Protein AF-A0A497BW33-F1 (afdb_monomer_lite)

Radius of gyration: 23.65 Å; chains: 1; bounding box: 45×34×58 Å

Foldseek 3Di:
DPDQLPQQQAPQDVDDDPPRDSSPQLVLLVVLLCCCPPVVDDNVVSCRNSVHDSVRNVQQVVLCVVPNSVSRDDDPPDDPDPDLCDPVLLVQLVCCCVPPVDQLVRSQVVCCVPVVRHDDSVVSVVSCVVVPNDDD

Structure (mmCIF, N/CA/C/O backbone):
data_AF-A0A497BW33-F1
#
_entry.id   AF-A0A497BW33-F1
#
loop_
_atom_site.group_PDB
_atom_site.id
_atom_site.type_symbol
_atom_site.label_atom_id
_atom_site.label_alt_id
_atom_site.label_comp_id
_atom_site.label_asym_id
_atom_site.label_entity_id
_atom_site.label_seq_id
_atom_site.pdbx_PDB_ins_code
_atom_site.Cartn_x
_atom_site.Cartn_y
_atom_site.Cartn_z
_atom_site.occupancy
_atom_site.B_iso_or_equiv
_atom_site.auth_seq_id
_atom_site.auth_comp_id
_atom_site.auth_asym_id
_atom_site.auth_atom_id
_atom_site.pdbx_PDB_model_num
ATOM 1 N N . MET A 1 1 ? 8.837 -8.262 0.319 1.00 30.09 1 MET A N 1
ATOM 2 C CA . MET A 1 1 ? 8.454 -8.369 1.743 1.00 30.09 1 MET A CA 1
ATOM 3 C C . MET A 1 1 ? 7.592 -7.172 2.108 1.00 30.09 1 MET A C 1
ATOM 5 O O . MET A 1 1 ? 8.077 -6.048 2.036 1.00 30.09 1 MET A O 1
ATOM 9 N N . LYS A 1 2 ? 6.298 -7.376 2.388 1.00 34.53 2 LYS A N 1
ATOM 10 C CA . LYS A 1 2 ? 5.437 -6.316 2.937 1.00 34.53 2 LYS A CA 1
ATOM 11 C C . LYS A 1 2 ? 5.829 -6.141 4.408 1.00 34.53 2 LYS A C 1
ATOM 13 O O . LYS A 1 2 ? 5.827 -7.113 5.150 1.00 34.53 2 LYS A O 1
ATOM 18 N N . LYS A 1 3 ? 6.252 -4.931 4.777 1.00 37.25 3 LYS A N 1
ATOM 19 C CA . LYS A 1 3 ? 6.716 -4.575 6.124 1.00 37.25 3 LYS A CA 1
ATOM 20 C C . LYS A 1 3 ? 5.559 -4.735 7.123 1.00 37.25 3 LYS A C 1
ATOM 22 O O . LYS A 1 3 ? 4.453 -4.269 6.821 1.00 37.25 3 LYS A O 1
ATOM 27 N N . VAL A 1 4 ? 5.831 -5.365 8.272 1.00 45.25 4 VAL A N 1
ATOM 28 C CA . VAL A 1 4 ? 4.994 -5.294 9.484 1.00 45.25 4 VAL A CA 1
ATOM 29 C C . VAL A 1 4 ? 4.631 -3.826 9.705 1.00 45.25 4 VAL A C 1
ATOM 31 O O . VAL A 1 4 ? 5.472 -2.942 9.513 1.00 45.25 4 VAL A O 1
ATOM 34 N N . SER A 1 5 ? 3.377 -3.546 10.045 1.00 53.09 5 SER A N 1
ATOM 35 C CA . SER A 1 5 ? 3.016 -2.218 10.533 1.00 53.09 5 SER A CA 1
ATOM 36 C C . SER A 1 5 ? 3.734 -2.017 11.870 1.00 53.09 5 SER A C 1
ATOM 38 O O . SER A 1 5 ? 3.257 -2.495 12.892 1.00 53.09 5 SER A O 1
ATOM 40 N N . GLU A 1 6 ? 4.885 -1.333 11.868 1.00 57.97 6 GLU A N 1
ATOM 41 C CA . GLU A 1 6 ? 5.712 -1.011 13.055 1.00 57.97 6 GLU A CA 1
ATOM 42 C C . GLU A 1 6 ? 4.935 -0.257 14.166 1.00 57.97 6 GLU A C 1
ATOM 44 O O . GLU A 1 6 ? 5.493 0.052 15.213 1.00 57.97 6 GLU A O 1
ATOM 49 N N . ASN A 1 7 ? 3.646 0.037 13.959 1.00 76.44 7 ASN A N 1
ATOM 50 C CA . ASN A 1 7 ? 2.808 0.852 14.832 1.00 76.44 7 ASN A CA 1
ATOM 51 C C . ASN A 1 7 ? 1.612 0.114 15.462 1.00 76.44 7 ASN A C 1
ATOM 53 O O . ASN A 1 7 ? 0.869 0.756 16.201 1.00 76.44 7 ASN A O 1
ATOM 57 N N . VAL A 1 8 ? 1.392 -1.182 15.197 1.00 86.50 8 VAL A N 1
ATOM 58 C CA . VAL A 1 8 ? 0.337 -1.946 15.899 1.00 86.50 8 VAL A CA 1
ATOM 59 C C . VAL A 1 8 ? 0.852 -2.299 17.291 1.00 86.50 8 VAL A C 1
ATOM 61 O O . VAL A 1 8 ? 1.862 -2.984 17.411 1.00 86.50 8 VAL A O 1
ATOM 64 N N . ARG A 1 9 ? 0.181 -1.804 18.333 1.00 88.62 9 ARG A N 1
ATOM 65 C CA . ARG A 1 9 ? 0.568 -1.941 19.750 1.00 88.62 9 ARG A CA 1
ATOM 66 C C . ARG A 1 9 ? -0.457 -2.694 20.593 1.00 88.62 9 ARG A C 1
ATOM 68 O O . ARG A 1 9 ? -0.220 -2.886 21.776 1.00 88.62 9 ARG A O 1
ATOM 75 N N . ILE A 1 10 ? -1.596 -3.068 20.016 1.00 91.88 10 ILE A N 1
ATOM 76 C CA . ILE A 1 10 ? -2.616 -3.849 20.715 1.00 91.88 10 ILE A CA 1
ATOM 77 C C . ILE A 1 10 ? -2.109 -5.277 20.954 1.00 91.88 10 ILE A C 1
ATOM 79 O O . ILE A 1 10 ? -1.597 -5.914 20.028 1.00 91.88 10 ILE A O 1
ATOM 83 N N . ASP A 1 11 ? -2.275 -5.773 22.183 1.00 90.62 11 ASP A N 1
ATOM 84 C CA . ASP A 1 11 ? -1.744 -7.068 22.640 1.00 90.62 11 ASP A CA 1
ATOM 85 C C . ASP A 1 11 ? -2.190 -8.243 21.760 1.00 90.62 11 ASP A C 1
ATOM 87 O O . ASP A 1 11 ? -1.425 -9.181 21.541 1.00 90.62 11 ASP A O 1
ATOM 91 N N . LEU A 1 12 ? -3.391 -8.136 21.180 1.00 91.00 12 LEU A N 1
ATOM 92 C CA . LEU A 1 12 ? -3.998 -9.113 20.275 1.00 91.00 12 LEU A CA 1
ATOM 93 C C . LEU A 1 12 ? -3.080 -9.541 19.119 1.00 91.00 12 LEU A C 1
ATOM 95 O O . LEU A 1 12 ? -3.134 -10.685 18.687 1.00 91.00 12 LEU A O 1
ATOM 99 N N . PHE A 1 13 ? -2.238 -8.625 18.629 1.00 91.50 13 PHE A N 1
ATOM 100 C CA . PHE A 1 13 ? -1.305 -8.862 17.521 1.00 91.50 13 PHE A CA 1
ATOM 101 C C . PHE A 1 13 ? 0.168 -8.926 17.966 1.00 91.50 13 PHE A C 1
ATOM 103 O O . PHE A 1 13 ? 1.047 -8.992 17.109 1.00 91.50 13 PHE A O 1
ATOM 110 N N . GLN A 1 14 ? 0.456 -8.864 19.273 1.00 86.81 14 GLN A N 1
ATOM 111 C CA . GLN A 1 14 ? 1.826 -8.991 19.803 1.00 86.81 14 GLN A CA 1
ATOM 112 C C . GLN A 1 14 ? 2.203 -10.437 20.137 1.00 86.81 14 GLN A C 1
ATOM 114 O O . GLN A 1 14 ? 3.385 -10.762 20.201 1.00 86.81 14 GLN A O 1
ATOM 119 N N . GLN A 1 15 ? 1.213 -11.290 20.390 1.00 82.88 15 GLN A N 1
ATOM 120 C CA . GLN A 1 15 ? 1.426 -12.683 20.771 1.00 82.88 15 GLN A CA 1
ATOM 121 C C . GLN A 1 15 ? 1.471 -13.576 19.528 1.00 82.88 15 GLN A C 1
ATOM 123 O O . GLN A 1 15 ? 0.755 -13.327 18.557 1.00 82.88 15 GLN A O 1
ATOM 128 N N . GLU A 1 16 ? 2.285 -14.634 19.562 1.00 79.38 16 GLU A N 1
ATOM 129 C CA . GLU A 1 16 ? 2.186 -15.695 18.557 1.00 79.38 16 GLU A CA 1
ATOM 130 C C . GLU A 1 16 ? 0.826 -16.386 18.696 1.00 79.38 16 GLU A C 1
ATOM 132 O O . GLU A 1 16 ? 0.466 -16.901 19.755 1.00 79.38 16 GLU A O 1
ATOM 137 N N . SER A 1 17 ? 0.045 -16.342 17.621 1.00 86.62 17 SER A N 1
ATOM 138 C CA . SER A 1 17 ? -1.303 -16.886 17.548 1.00 86.62 17 SER A CA 1
ATOM 139 C C . SER A 1 17 ? -1.513 -17.495 16.169 1.00 86.62 17 SER A C 1
ATOM 141 O O . SER A 1 17 ? -1.184 -16.872 15.161 1.00 86.62 17 SER A O 1
ATOM 143 N N . ASP A 1 18 ? -2.138 -18.671 16.114 1.00 89.06 18 ASP A N 1
ATOM 144 C CA . ASP A 1 18 ? -2.577 -19.278 14.848 1.00 89.06 18 ASP A CA 1
ATOM 145 C C . ASP A 1 18 ? -3.754 -18.519 14.213 1.00 89.06 18 ASP A C 1
ATOM 147 O O . ASP A 1 18 ? -4.120 -18.763 13.063 1.00 89.06 18 ASP A O 1
ATOM 151 N N . PHE A 1 19 ? -4.363 -17.597 14.966 1.00 92.62 19 PHE A N 1
ATOM 152 C CA . PHE A 1 19 ? -5.516 -16.821 14.536 1.00 92.62 19 PHE A CA 1
ATOM 153 C C . PHE A 1 19 ? -5.147 -15.375 14.192 1.00 92.62 19 PHE A C 1
ATOM 155 O O . PHE A 1 19 ? -5.474 -14.916 13.098 1.00 92.62 19 PHE A O 1
ATOM 162 N N . PHE A 1 20 ? -4.482 -14.643 15.094 1.00 93.31 20 PHE A N 1
ATOM 163 C CA . PHE A 1 20 ? -4.140 -13.232 14.879 1.00 93.31 20 PHE A CA 1
ATOM 164 C C . PHE A 1 20 ? -2.803 -13.073 14.160 1.00 93.31 20 PHE A C 1
ATOM 166 O O . PHE A 1 20 ? -1.745 -13.390 14.694 1.00 93.31 20 PHE A O 1
ATOM 173 N N . ASN A 1 21 ? -2.848 -12.517 12.951 1.00 90.00 21 ASN A N 1
ATOM 174 C CA . ASN A 1 21 ? -1.683 -12.319 12.106 1.00 90.00 21 ASN A CA 1
ATOM 175 C C . ASN A 1 21 ? -1.329 -10.822 11.984 1.00 90.00 21 ASN A C 1
ATOM 177 O O . ASN A 1 21 ? -2.032 -10.079 11.293 1.00 90.00 21 ASN A O 1
ATOM 181 N N . PRO A 1 22 ? -0.200 -10.355 12.554 1.00 88.56 22 PRO A N 1
ATOM 182 C CA . PRO A 1 22 ? 0.222 -8.951 12.463 1.00 88.56 22 PRO A CA 1
ATOM 183 C C . PRO A 1 22 ? 0.589 -8.498 11.036 1.00 88.56 22 PRO A C 1
ATOM 185 O O . PRO A 1 22 ? 0.769 -7.303 10.777 1.00 88.56 22 PRO A O 1
ATOM 188 N N . LEU A 1 23 ? 0.716 -9.429 10.085 1.00 86.31 23 LEU A N 1
ATOM 189 C CA . LEU A 1 23 ? 0.918 -9.139 8.664 1.00 86.31 23 LEU A CA 1
ATOM 190 C C . LEU A 1 23 ? -0.400 -9.027 7.886 1.00 86.31 23 LEU A C 1
ATOM 192 O O . LEU A 1 23 ? -0.398 -8.491 6.769 1.00 86.31 23 LEU A O 1
ATOM 196 N N . ASP A 1 24 ? -1.516 -9.488 8.455 1.00 90.62 24 ASP A N 1
ATOM 197 C CA . ASP A 1 24 ? -2.835 -9.382 7.843 1.00 90.62 24 ASP A CA 1
ATOM 198 C C . ASP A 1 24 ? -3.481 -8.032 8.174 1.00 90.62 24 ASP A C 1
ATOM 200 O O . ASP A 1 24 ? -4.166 -7.823 9.176 1.00 90.62 24 ASP A O 1
ATOM 204 N N . ARG A 1 25 ? -3.289 -7.076 7.266 1.00 89.94 25 ARG A N 1
ATOM 205 C CA . ARG A 1 25 ? -3.884 -5.741 7.391 1.00 89.94 25 ARG A CA 1
ATOM 206 C C . ARG A 1 25 ? -5.408 -5.748 7.343 1.00 89.94 25 ARG A C 1
ATOM 208 O O . ARG A 1 25 ? -6.008 -4.825 7.891 1.00 89.94 25 ARG A O 1
ATOM 215 N N . GLY A 1 26 ? -6.021 -6.720 6.669 1.00 93.81 26 GLY A N 1
ATOM 216 C CA . GLY A 1 26 ? -7.474 -6.858 6.634 1.00 93.81 26 GLY A CA 1
ATOM 217 C C . GLY A 1 26 ? -7.998 -7.214 8.020 1.00 93.81 26 GLY A C 1
ATOM 218 O O . GLY A 1 26 ? -8.879 -6.522 8.531 1.00 93.81 26 GLY A O 1
ATOM 219 N N . GLN A 1 27 ? -7.374 -8.205 8.659 1.00 95.06 27 GLN A N 1
ATOM 220 C CA . GLN A 1 27 ? -7.697 -8.613 10.026 1.00 95.06 27 GLN A CA 1
ATOM 221 C C . GLN A 1 27 ? -7.472 -7.482 11.035 1.00 95.06 27 GLN A C 1
ATOM 223 O O . GLN A 1 27 ? -8.357 -7.198 11.838 1.00 95.06 27 GLN A O 1
ATOM 228 N N . ILE A 1 28 ? -6.345 -6.765 10.953 1.00 95.38 28 ILE A N 1
ATOM 229 C CA . ILE A 1 28 ? -6.071 -5.624 11.845 1.00 95.38 28 ILE A CA 1
ATOM 230 C C . ILE A 1 28 ? -7.158 -4.548 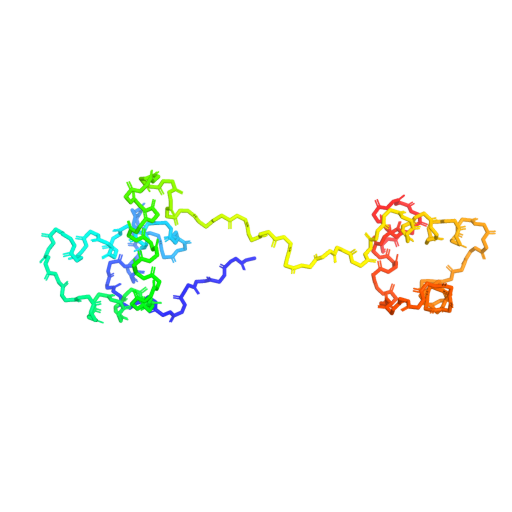11.715 1.00 95.38 28 ILE A C 1
ATOM 232 O O . ILE A 1 28 ? -7.655 -4.049 12.724 1.00 95.38 28 ILE A O 1
ATOM 236 N N . LYS A 1 29 ? -7.552 -4.180 10.487 1.00 96.00 29 LYS A N 1
ATOM 237 C CA . LYS A 1 29 ? -8.626 -3.193 10.277 1.00 96.00 29 LYS A CA 1
ATOM 238 C C . LYS A 1 29 ? -9.966 -3.709 10.799 1.00 96.00 29 LYS A C 1
ATOM 240 O O . LYS A 1 29 ? -10.721 -2.924 11.361 1.00 96.00 29 LYS A O 1
ATOM 245 N N . TYR A 1 30 ? -10.260 -4.996 10.619 1.00 97.19 30 TYR A N 1
ATOM 246 C CA . TYR A 1 30 ? -11.496 -5.592 11.116 1.00 97.19 30 TYR A CA 1
ATOM 247 C C . TYR A 1 30 ? -11.567 -5.512 12.643 1.00 97.19 30 TYR A C 1
ATOM 249 O O . TYR A 1 30 ? -12.531 -4.963 13.170 1.00 97.19 30 TYR A O 1
ATOM 257 N N . GLU A 1 31 ? -10.524 -5.957 13.345 1.00 97.00 31 GLU A N 1
ATOM 258 C CA . GLU A 1 31 ? -10.472 -5.914 14.810 1.00 97.00 31 GLU A CA 1
ATOM 259 C C . GLU A 1 31 ? -10.496 -4.478 15.349 1.00 97.00 31 GLU A C 1
ATOM 261 O O . GLU A 1 31 ? -11.173 -4.200 16.337 1.00 97.00 31 GLU A O 1
ATOM 266 N N . MET A 1 32 ? -9.868 -3.529 14.649 1.00 96.81 32 MET A N 1
ATOM 267 C CA . MET A 1 32 ? -9.961 -2.104 14.973 1.00 96.81 32 MET A CA 1
ATOM 268 C C . MET A 1 32 ? -11.415 -1.601 14.912 1.00 96.81 32 MET A C 1
ATOM 270 O O . MET A 1 32 ? -11.897 -0.943 15.836 1.00 96.81 32 MET A O 1
ATOM 274 N N . LEU A 1 33 ? -12.134 -1.902 13.824 1.00 97.81 33 LEU A N 1
ATOM 275 C CA . LEU A 1 33 ? -13.534 -1.500 13.667 1.00 97.81 33 LEU A CA 1
ATOM 276 C C . LEU A 1 33 ? -14.439 -2.209 14.679 1.00 97.81 33 LEU A C 1
ATOM 278 O O . LEU A 1 33 ? -15.321 -1.564 15.250 1.00 97.81 33 LEU A O 1
ATOM 282 N N . ARG A 1 34 ? -14.215 -3.507 14.917 1.00 97.56 34 ARG A N 1
ATOM 283 C CA . ARG A 1 34 ? -14.969 -4.328 15.871 1.00 97.56 34 ARG A CA 1
ATOM 284 C C . ARG A 1 34 ? -14.814 -3.796 17.295 1.00 97.56 34 ARG A C 1
ATOM 286 O O . ARG A 1 34 ? -15.820 -3.616 17.974 1.00 97.56 34 ARG A O 1
ATOM 293 N N . SER A 1 35 ? -13.592 -3.460 17.703 1.00 97.06 35 SER A N 1
ATOM 294 C CA . SER A 1 35 ? -13.290 -2.934 19.038 1.00 97.06 35 SER A CA 1
ATOM 295 C C . SER A 1 35 ? -13.986 -1.594 19.315 1.00 97.06 35 SER A C 1
ATOM 297 O O . SER A 1 35 ? -14.550 -1.376 20.385 1.00 97.06 35 SER A O 1
ATOM 299 N N . HIS A 1 36 ? -14.073 -0.699 18.327 1.00 96.75 36 HIS A N 1
ATOM 300 C CA . HIS A 1 36 ? -14.902 0.499 18.488 1.00 96.75 36 HIS A CA 1
ATOM 301 C C . HIS A 1 36 ? -16.408 0.182 18.463 1.00 96.75 36 HIS A C 1
ATOM 303 O O . HIS A 1 36 ? -17.157 0.658 19.312 1.00 96.75 36 HIS A O 1
ATOM 309 N N . SER A 1 37 ? -16.858 -0.594 17.474 1.00 94.75 37 SER A N 1
ATOM 310 C CA . SER A 1 37 ? -18.285 -0.706 17.135 1.00 94.75 37 SER A CA 1
ATOM 311 C C . SER A 1 37 ? -19.068 -1.654 18.044 1.00 94.75 37 SER A C 1
ATOM 313 O O . SER A 1 37 ? -20.258 -1.436 18.244 1.00 94.75 37 SER A O 1
ATOM 315 N N . LEU A 1 38 ? -18.428 -2.705 18.566 1.00 95.50 38 LEU A N 1
ATOM 316 C CA . LEU A 1 38 ? -19.052 -3.670 19.478 1.00 95.50 38 LEU A CA 1
ATOM 317 C C . LEU A 1 38 ? -18.653 -3.445 20.935 1.00 95.50 38 LEU A C 1
ATOM 319 O O . LEU A 1 38 ? -19.503 -3.557 21.810 1.00 95.50 38 LEU A O 1
ATOM 323 N N . GLU A 1 39 ? -17.387 -3.124 21.208 1.00 94.81 39 GLU A N 1
ATOM 324 C CA . GLU A 1 39 ? -16.892 -2.972 22.588 1.00 94.81 39 GLU A CA 1
ATOM 325 C C . GLU A 1 39 ? -16.983 -1.513 23.080 1.00 94.81 39 GLU A C 1
ATOM 327 O O . GLU A 1 39 ? -16.777 -1.233 24.258 1.00 94.81 39 GLU A O 1
ATOM 332 N N . GLY A 1 40 ? -17.321 -0.564 22.197 1.00 93.69 40 GLY A N 1
ATOM 333 C CA . GLY A 1 40 ? -17.538 0.840 22.555 1.00 93.69 40 GLY A CA 1
ATOM 334 C C . GLY A 1 40 ? -16.257 1.611 22.883 1.00 93.69 40 GLY A C 1
ATOM 335 O O . GLY A 1 40 ? -16.324 2.713 23.433 1.00 93.69 40 GLY A O 1
ATOM 336 N N . HIS A 1 41 ? -15.078 1.071 22.560 1.00 95.69 41 HIS A N 1
ATOM 337 C CA . HIS A 1 41 ? -13.817 1.748 22.845 1.00 95.69 41 HIS A CA 1
ATOM 338 C C . HIS A 1 41 ? -13.697 3.075 22.086 1.00 95.69 41 HIS A C 1
ATOM 340 O O . HIS A 1 41 ? -14.072 3.196 20.919 1.00 95.69 41 HIS A O 1
ATOM 346 N N . PHE A 1 42 ? -13.134 4.095 22.739 1.00 96.56 42 PHE A N 1
ATOM 347 C CA . PHE A 1 42 ? -12.973 5.415 22.133 1.00 96.56 42 PHE A CA 1
ATOM 348 C C . PHE A 1 42 ? -12.110 5.358 20.869 1.00 96.56 42 PHE A C 1
ATOM 350 O O . PHE A 1 42 ? -10.992 4.841 20.892 1.00 96.56 42 PHE A O 1
ATOM 357 N N . ILE A 1 43 ? -12.591 5.987 19.793 1.00 95.19 43 ILE A N 1
ATOM 358 C CA . ILE A 1 43 ? -11.935 5.994 18.474 1.00 95.19 43 ILE A CA 1
ATOM 359 C C . ILE A 1 43 ? -10.467 6.426 18.579 1.00 95.19 43 ILE A C 1
ATOM 361 O O . ILE A 1 43 ? -9.599 5.826 17.953 1.00 95.19 43 ILE A O 1
ATOM 365 N N . THR A 1 44 ? -10.167 7.449 19.384 1.00 94.62 44 THR A N 1
ATOM 366 C CA . THR A 1 44 ? -8.799 7.958 19.582 1.00 94.62 44 THR A CA 1
ATOM 367 C C . THR A 1 44 ? -7.862 6.911 20.178 1.00 94.62 44 THR A C 1
ATOM 369 O O . THR A 1 44 ? -6.715 6.805 19.742 1.00 94.62 44 THR A O 1
ATOM 372 N N . ARG A 1 45 ? -8.348 6.128 21.144 1.00 95.19 45 ARG A N 1
ATOM 373 C CA . ARG A 1 45 ? -7.598 5.043 21.777 1.00 95.19 45 ARG A CA 1
ATOM 374 C C . ARG A 1 45 ? -7.380 3.893 20.797 1.00 95.19 45 ARG A C 1
ATOM 376 O O . ARG A 1 45 ? -6.235 3.525 20.560 1.00 95.19 45 ARG A O 1
ATOM 383 N N . VAL A 1 46 ? -8.454 3.427 20.163 1.00 95.88 46 VAL A N 1
ATOM 384 C CA . VAL A 1 46 ? -8.424 2.344 19.169 1.00 95.88 46 VAL A CA 1
ATOM 385 C C . VAL A 1 46 ? -7.457 2.674 18.029 1.00 95.88 46 VAL A C 1
ATOM 387 O O . VAL A 1 46 ? -6.560 1.898 17.721 1.00 95.88 46 VAL A O 1
ATOM 390 N N . CYS A 1 47 ? -7.551 3.870 17.448 1.00 94.81 47 CYS A N 1
ATOM 391 C CA . CYS A 1 47 ? -6.638 4.317 16.392 1.00 94.81 47 CYS A CA 1
ATOM 392 C C . CYS A 1 47 ? -5.163 4.246 16.831 1.00 94.81 47 CYS A C 1
ATOM 394 O O . CYS A 1 47 ? -4.314 3.749 16.091 1.00 94.81 47 CYS A O 1
ATOM 396 N N . LYS A 1 48 ? -4.857 4.697 18.055 1.00 93.94 48 LYS A N 1
ATOM 397 C CA . LYS A 1 48 ? -3.495 4.682 18.609 1.00 93.94 48 LYS A CA 1
ATOM 398 C C . LYS A 1 48 ? -2.974 3.261 18.844 1.00 93.94 48 LYS A C 1
ATOM 400 O O . LYS A 1 48 ? -1.807 3.004 18.568 1.00 93.94 48 LYS A O 1
ATOM 405 N N . GLU A 1 49 ? -3.809 2.363 19.356 1.00 94.75 49 GLU A N 1
ATOM 406 C CA . GLU A 1 49 ? -3.432 0.976 19.663 1.00 94.75 49 GLU A CA 1
ATOM 407 C C . GLU A 1 49 ? -3.270 0.129 18.392 1.00 94.75 49 GLU A C 1
ATOM 409 O O . GLU A 1 49 ? -2.357 -0.689 18.305 1.00 94.75 49 GLU A O 1
ATOM 414 N N . PHE A 1 50 ? -4.089 0.366 17.368 1.00 94.38 50 PHE A N 1
ATOM 415 C CA . PHE A 1 50 ? -4.024 -0.362 16.097 1.00 94.38 50 PHE A CA 1
ATOM 416 C C . PHE A 1 50 ? -3.088 0.287 15.061 1.00 94.38 50 PHE A C 1
ATOM 418 O O . PHE A 1 50 ? -2.872 -0.276 13.989 1.00 94.38 50 PHE A O 1
ATOM 425 N N . GLY A 1 51 ? -2.511 1.454 15.360 1.00 93.19 51 GLY A N 1
ATOM 426 C CA . GLY A 1 51 ? -1.538 2.125 14.493 1.00 93.19 51 GLY A CA 1
ATOM 427 C C . GLY A 1 51 ? -2.140 2.829 13.270 1.00 93.19 51 GLY A C 1
ATOM 428 O O . GLY A 1 51 ? -1.477 2.923 12.236 1.00 93.19 51 GLY A O 1
ATOM 429 N N . TYR A 1 52 ? -3.374 3.329 13.372 1.00 93.50 52 TYR A N 1
ATOM 430 C CA . TYR A 1 52 ? -4.083 4.041 12.301 1.00 93.50 52 TYR A CA 1
ATOM 431 C C . TYR A 1 52 ? -4.427 5.482 12.696 1.00 93.50 52 TYR A C 1
ATOM 433 O O . TYR A 1 52 ? -4.573 5.811 13.870 1.00 93.50 52 TYR A O 1
ATOM 441 N N . SER A 1 53 ? -4.585 6.367 11.706 1.00 94.12 53 SER A N 1
ATOM 442 C CA . SER A 1 53 ? -5.191 7.685 11.933 1.00 94.12 53 SER A CA 1
ATOM 443 C C . SER A 1 53 ? -6.717 7.573 12.016 1.00 94.12 53 SER A C 1
ATOM 445 O O . SER A 1 53 ? -7.309 6.627 11.492 1.00 94.12 53 SER A O 1
ATOM 447 N N . ARG A 1 54 ? -7.379 8.581 12.603 1.00 95.44 54 ARG A N 1
ATOM 448 C CA . ARG A 1 54 ? -8.853 8.674 12.586 1.00 95.44 54 ARG A CA 1
ATOM 449 C C . ARG A 1 54 ? -9.410 8.711 11.162 1.00 95.44 54 ARG A C 1
ATOM 451 O O . ARG A 1 54 ? -10.448 8.121 10.899 1.00 95.44 54 ARG A O 1
ATOM 458 N N . GLU A 1 55 ? -8.718 9.372 10.235 1.00 94.00 55 GLU A N 1
ATOM 459 C CA . GLU A 1 55 ? -9.134 9.408 8.825 1.00 94.00 55 GLU A CA 1
ATOM 460 C C . GLU A 1 55 ? -9.093 8.001 8.224 1.00 94.00 55 GLU A C 1
ATOM 462 O O . GLU A 1 55 ? -10.050 7.567 7.590 1.00 94.00 55 GLU A O 1
ATOM 467 N N . SER A 1 56 ? -8.016 7.254 8.489 1.00 92.75 56 SER A N 1
ATOM 468 C CA . SER A 1 56 ? -7.876 5.870 8.029 1.00 92.75 56 SER A CA 1
ATOM 469 C C . SER A 1 56 ? -8.948 4.957 8.629 1.00 92.75 56 SER A C 1
ATOM 471 O O . SER A 1 56 ? -9.448 4.073 7.937 1.00 92.75 56 SER A O 1
ATOM 473 N N . PHE A 1 57 ? -9.332 5.191 9.888 1.00 96.00 57 PHE A N 1
ATOM 474 C CA . PHE A 1 57 ? -10.449 4.503 10.531 1.00 96.00 57 PHE A CA 1
ATOM 475 C C . PHE A 1 57 ? -11.765 4.749 9.788 1.00 96.00 57 PHE A C 1
ATOM 477 O O . PHE A 1 57 ? -12.445 3.790 9.431 1.00 96.00 57 PHE A O 1
ATOM 484 N N . TYR A 1 58 ? -12.119 6.007 9.509 1.00 97.00 58 TYR A N 1
ATOM 485 C CA . TYR A 1 58 ? -13.379 6.315 8.828 1.00 97.00 58 TYR A CA 1
ATOM 486 C C . TYR A 1 58 ? -13.413 5.791 7.391 1.00 97.00 58 TYR A C 1
ATOM 488 O O . TYR A 1 58 ? -14.431 5.239 6.982 1.00 97.00 58 TYR A O 1
ATOM 496 N N . LEU A 1 59 ? -12.296 5.867 6.663 1.00 95.75 59 LEU A N 1
ATOM 497 C CA . LEU A 1 59 ? -12.178 5.263 5.332 1.00 95.75 59 LEU A CA 1
ATOM 498 C C . LEU A 1 59 ? -12.367 3.741 5.377 1.00 95.75 59 LEU A C 1
ATOM 500 O O . LEU A 1 59 ? -13.058 3.176 4.532 1.00 95.75 59 LEU A O 1
ATOM 504 N N . ALA A 1 60 ? -11.780 3.068 6.372 1.00 95.69 60 ALA A N 1
ATOM 505 C CA . ALA A 1 60 ? -11.968 1.632 6.564 1.00 95.69 60 ALA A CA 1
ATOM 506 C C . ALA A 1 60 ? -13.420 1.293 6.936 1.00 95.69 60 ALA A C 1
ATOM 508 O O . ALA A 1 60 ? -13.972 0.334 6.403 1.00 95.69 60 ALA A O 1
ATOM 509 N N . LEU A 1 61 ? -14.052 2.086 7.808 1.00 97.12 61 LEU A N 1
ATOM 510 C CA . LEU A 1 61 ? -15.447 1.901 8.209 1.00 97.12 61 LEU A CA 1
ATOM 511 C C . LEU A 1 61 ? -16.403 2.067 7.023 1.00 97.12 61 LEU A C 1
ATOM 513 O O . LEU A 1 61 ? -17.324 1.270 6.860 1.00 97.12 61 LEU A O 1
ATOM 517 N N . GLU A 1 62 ? -16.189 3.082 6.189 1.00 97.38 62 GLU A N 1
ATOM 518 C CA . GLU A 1 62 ? -16.975 3.301 4.975 1.00 97.38 62 GLU A CA 1
ATOM 519 C C . GLU A 1 62 ? -16.803 2.143 3.984 1.00 97.38 62 GLU A C 1
ATOM 521 O O . GLU A 1 62 ? -17.793 1.582 3.509 1.00 97.38 62 GLU A O 1
ATOM 526 N N . ALA A 1 63 ? -15.560 1.725 3.731 1.00 96.00 63 ALA A N 1
ATOM 527 C CA . ALA A 1 63 ? -15.273 0.589 2.862 1.00 96.00 63 ALA A CA 1
ATOM 528 C C . ALA A 1 63 ? -15.912 -0.708 3.384 1.00 96.00 63 ALA A C 1
ATOM 530 O O . ALA A 1 63 ? -16.502 -1.456 2.606 1.00 96.00 63 ALA A O 1
ATOM 531 N N . PHE A 1 64 ? -15.865 -0.948 4.698 1.00 96.81 64 PHE A N 1
ATOM 532 C CA . PHE A 1 64 ? -16.512 -2.096 5.330 1.00 96.81 64 PHE A CA 1
ATOM 533 C C . PHE A 1 64 ? -18.038 -2.047 5.210 1.00 96.81 64 PHE A C 1
ATOM 535 O O . PHE A 1 64 ? -18.661 -3.051 4.880 1.00 96.81 64 PHE A O 1
ATOM 542 N N . ARG A 1 65 ? -18.660 -0.882 5.416 1.00 96.56 65 ARG A N 1
ATOM 543 C CA . ARG A 1 65 ? -20.116 -0.720 5.250 1.00 96.56 65 ARG A CA 1
ATOM 544 C C . ARG A 1 65 ? -20.574 -0.974 3.815 1.00 96.56 65 ARG A C 1
ATOM 546 O O . ARG A 1 65 ? -21.682 -1.459 3.616 1.00 96.56 65 ARG A O 1
ATOM 553 N N . LYS A 1 66 ? -19.739 -0.644 2.829 1.00 97.12 66 LYS A N 1
ATOM 554 C CA . LYS A 1 66 ? -20.061 -0.789 1.405 1.00 97.12 66 LYS A CA 1
ATOM 555 C C . LYS A 1 66 ? -19.783 -2.191 0.857 1.00 97.12 66 LYS A C 1
ATOM 557 O O . LYS A 1 66 ? -20.567 -2.696 0.062 1.00 97.12 66 LYS A O 1
ATOM 562 N N . GLU A 1 67 ? -18.653 -2.786 1.229 1.00 96.62 67 GLU A N 1
ATOM 563 C CA . GLU A 1 67 ? -18.103 -3.995 0.589 1.00 96.62 67 GLU A CA 1
ATOM 564 C C . GLU A 1 67 ? -17.864 -5.146 1.591 1.00 96.62 67 GLU A C 1
ATOM 566 O O . GLU A 1 67 ? -17.337 -6.197 1.224 1.00 96.62 67 GLU A O 1
ATOM 571 N N . GLY A 1 68 ? -18.222 -4.974 2.866 1.00 96.12 68 GLY A N 1
ATOM 572 C CA . GLY A 1 68 ? -17.940 -5.941 3.927 1.00 96.12 68 GLY A CA 1
ATOM 573 C C . GLY A 1 68 ? -16.437 -6.137 4.148 1.00 96.12 68 GLY A C 1
ATOM 574 O O . GLY A 1 68 ? -15.633 -5.218 3.982 1.00 96.12 68 GLY A O 1
ATOM 575 N N . ILE A 1 69 ? -16.035 -7.364 4.492 1.00 95.25 69 ILE A N 1
ATOM 576 C CA . ILE A 1 69 ? -14.620 -7.723 4.711 1.00 95.25 69 ILE A CA 1
ATOM 577 C C . ILE A 1 69 ? -13.765 -7.431 3.466 1.00 95.25 69 ILE A C 1
ATOM 579 O O . ILE A 1 69 ? -12.621 -6.996 3.598 1.00 95.25 69 ILE A O 1
ATOM 583 N N . ALA A 1 70 ? -14.321 -7.587 2.258 1.00 93.50 70 ALA A N 1
ATOM 584 C CA . ALA A 1 70 ? -13.600 -7.313 1.015 1.00 93.50 70 ALA A CA 1
ATOM 585 C C . ALA A 1 70 ? -13.131 -5.848 0.911 1.00 93.50 70 ALA A C 1
ATOM 587 O O . ALA A 1 70 ? -12.069 -5.584 0.346 1.00 93.50 70 ALA A O 1
ATOM 588 N N . GLY A 1 71 ? -13.858 -4.909 1.528 1.00 94.38 71 GLY A N 1
ATOM 589 C CA . GLY A 1 71 ? -13.482 -3.495 1.585 1.00 94.38 71 GLY A CA 1
ATOM 590 C C . GLY A 1 71 ? -12.252 -3.199 2.453 1.00 94.38 71 GLY A C 1
ATOM 591 O O . GLY A 1 71 ? -11.631 -2.148 2.300 1.00 94.38 71 GLY A O 1
ATOM 592 N N . LEU A 1 72 ? -11.864 -4.115 3.347 1.00 94.38 72 LEU A N 1
ATOM 593 C CA . LEU A 1 72 ? -10.710 -3.945 4.240 1.00 94.38 72 LEU A CA 1
ATOM 594 C C . LEU A 1 72 ? -9.396 -4.432 3.623 1.00 94.38 72 LEU A C 1
ATOM 596 O O . LEU A 1 72 ? -8.310 -4.039 4.073 1.00 94.38 72 LEU A O 1
ATOM 600 N N . VAL A 1 73 ? -9.483 -5.254 2.579 1.00 88.56 73 VAL A N 1
ATOM 601 C CA . VAL A 1 73 ? -8.322 -5.786 1.869 1.00 88.56 73 VAL A CA 1
ATOM 602 C C . VAL A 1 73 ? -7.621 -4.654 1.120 1.00 88.56 73 VAL A C 1
ATOM 604 O O . VAL A 1 73 ? -8.248 -3.827 0.457 1.00 88.56 73 VAL A O 1
ATOM 607 N N . ASP A 1 74 ? -6.290 -4.602 1.222 1.00 80.44 74 ASP A N 1
ATOM 608 C CA . ASP A 1 74 ? -5.492 -3.633 0.473 1.00 80.44 74 ASP A CA 1
ATOM 609 C C . ASP A 1 74 ? -5.694 -3.857 -1.033 1.00 80.44 74 ASP A C 1
ATOM 611 O O . ASP A 1 74 ? -5.172 -4.815 -1.611 1.00 80.44 74 ASP A O 1
ATOM 615 N N . LYS A 1 75 ? -6.422 -2.943 -1.681 1.00 72.56 75 LYS A N 1
ATOM 616 C CA . LYS A 1 75 ? -6.533 -2.923 -3.140 1.00 72.56 75 LYS A CA 1
ATOM 617 C C . LYS A 1 75 ? -5.143 -2.658 -3.737 1.00 72.56 75 LYS A C 1
ATOM 619 O O . LYS A 1 75 ? -4.372 -1.873 -3.166 1.00 72.56 75 LYS A O 1
ATOM 624 N N . PRO A 1 76 ? -4.786 -3.288 -4.873 1.00 63.72 76 PRO A N 1
ATOM 625 C CA . PRO A 1 76 ? -3.552 -2.961 -5.571 1.00 63.72 76 PRO A CA 1
ATOM 626 C C . PRO A 1 76 ? -3.521 -1.453 -5.805 1.00 63.72 76 PRO A C 1
ATOM 628 O O . PRO A 1 76 ? -4.450 -0.902 -6.395 1.00 63.72 76 PRO A O 1
ATOM 631 N N . LYS A 1 77 ? -2.482 -0.767 -5.313 1.00 59.81 77 LYS A N 1
ATOM 632 C CA . LYS A 1 77 ? -2.309 0.650 -5.633 1.00 59.81 77 LYS A CA 1
ATOM 633 C C . LYS A 1 77 ? -2.231 0.747 -7.152 1.00 59.81 77 LYS A C 1
ATOM 635 O O . LYS A 1 77 ? -1.322 0.171 -7.753 1.00 59.81 77 LYS A O 1
ATOM 640 N N . GLY A 1 78 ? -3.194 1.439 -7.758 1.00 57.00 78 GLY A N 1
ATOM 641 C CA . GLY A 1 78 ? -3.129 1.777 -9.173 1.00 57.00 78 GLY A CA 1
ATOM 642 C C . GLY A 1 78 ? -1.797 2.461 -9.480 1.00 57.00 78 GLY A C 1
ATOM 643 O O . GLY A 1 78 ? -1.158 3.040 -8.594 1.00 57.00 78 GLY A O 1
ATOM 644 N N . LYS A 1 79 ? -1.334 2.380 -10.729 1.00 57.34 79 LYS A N 1
ATOM 645 C CA . LYS A 1 79 ? -0.118 3.093 -11.129 1.00 57.34 79 LYS A CA 1
ATOM 646 C C . LYS A 1 79 ? -0.340 4.595 -10.886 1.00 57.34 79 LYS A C 1
ATOM 648 O O . LYS A 1 79 ? -1.155 5.212 -11.555 1.00 57.34 79 LYS A O 1
ATOM 653 N N . ASN A 1 80 ? 0.399 5.180 -9.940 1.00 55.16 80 ASN A N 1
ATOM 654 C CA . ASN A 1 80 ? 0.273 6.599 -9.570 1.00 55.16 80 ASN A CA 1
ATOM 655 C C . ASN A 1 80 ? 0.656 7.566 -10.707 1.00 55.16 80 ASN A C 1
ATOM 657 O O . ASN A 1 80 ? 0.399 8.762 -10.605 1.00 55.16 80 ASN A O 1
ATOM 661 N N . LYS A 1 81 ? 1.330 7.075 -11.755 1.00 57.34 81 LYS A N 1
ATOM 662 C CA . LYS A 1 81 ? 1.720 7.827 -12.952 1.00 57.34 81 LYS A CA 1
ATOM 663 C C . LYS A 1 81 ? 1.686 6.900 -14.173 1.00 57.34 81 LYS A C 1
ATOM 665 O O . LYS A 1 81 ? 1.940 5.702 -14.001 1.00 57.34 81 LYS A O 1
ATOM 670 N N . PRO A 1 82 ? 1.434 7.435 -15.382 1.00 61.34 82 PRO A N 1
ATOM 671 C CA . PRO A 1 82 ? 1.683 6.714 -16.623 1.00 61.34 82 PRO A CA 1
ATOM 672 C C . PRO A 1 82 ? 3.112 6.168 -16.636 1.00 61.34 82 PRO A C 1
ATOM 674 O O . PRO A 1 82 ? 4.041 6.814 -16.139 1.00 61.34 82 PRO A O 1
ATOM 677 N N . ASP A 1 83 ? 3.279 4.958 -17.161 1.00 73.12 83 ASP A N 1
ATOM 678 C CA . ASP A 1 83 ? 4.596 4.343 -17.252 1.00 73.12 83 ASP A CA 1
ATOM 679 C C . ASP A 1 83 ? 5.468 5.168 -18.201 1.00 73.12 83 ASP A C 1
ATOM 681 O O . ASP A 1 83 ? 5.077 5.426 -19.338 1.00 73.12 83 ASP A O 1
ATOM 685 N N . LYS A 1 84 ? 6.654 5.586 -17.744 1.00 79.62 84 LYS A N 1
ATOM 686 C CA . LYS A 1 84 ? 7.631 6.249 -18.624 1.00 79.62 84 LYS A CA 1
ATOM 687 C C . LYS A 1 84 ? 8.084 5.312 -19.744 1.00 79.62 84 LYS A C 1
ATOM 689 O O . LYS A 1 84 ? 8.566 5.770 -20.770 1.00 79.62 84 LYS A O 1
ATOM 694 N N . VAL A 1 85 ? 7.970 4.005 -19.524 1.00 88.12 85 VAL A N 1
ATOM 695 C CA . VAL A 1 85 ? 8.325 2.969 -20.485 1.00 88.12 85 VAL A CA 1
ATOM 696 C C . VAL A 1 85 ? 7.066 2.588 -21.262 1.00 88.12 85 VAL A C 1
ATOM 698 O O . VAL A 1 85 ? 6.361 1.641 -20.918 1.00 88.12 85 VAL A O 1
ATOM 701 N N . THR A 1 86 ? 6.754 3.376 -22.289 1.00 91.75 86 THR A N 1
ATOM 702 C CA . THR A 1 86 ? 5.656 3.087 -23.221 1.00 91.75 86 THR A CA 1
ATOM 703 C C . THR A 1 86 ? 6.062 1.989 -24.218 1.00 91.75 86 THR A C 1
ATOM 705 O O . THR A 1 86 ? 7.257 1.719 -24.381 1.00 91.75 86 THR A O 1
ATOM 708 N N . PRO A 1 87 ? 5.103 1.355 -24.923 1.00 92.44 87 PRO A N 1
ATOM 709 C CA . PRO A 1 87 ? 5.409 0.396 -25.990 1.00 92.44 87 PRO A CA 1
ATOM 710 C C . PRO A 1 87 ? 6.325 0.967 -27.079 1.00 92.44 87 PRO A C 1
ATOM 712 O O . PRO A 1 87 ? 7.212 0.269 -27.561 1.00 92.44 87 PRO A O 1
ATOM 715 N N . GLU A 1 88 ? 6.160 2.248 -27.412 1.00 94.50 88 GLU A N 1
ATOM 716 C CA . GLU A 1 88 ? 7.019 2.971 -28.354 1.00 94.50 88 GLU A CA 1
ATOM 717 C C . GLU A 1 88 ? 8.478 3.012 -27.877 1.00 94.50 88 GLU A C 1
ATOM 719 O O . GLU A 1 88 ? 9.386 2.616 -28.607 1.00 94.50 88 GLU A O 1
ATOM 724 N N . ILE A 1 89 ? 8.706 3.396 -26.616 1.00 95.94 89 ILE A N 1
ATOM 725 C CA . ILE A 1 89 ? 10.048 3.428 -26.022 1.00 95.94 89 ILE A CA 1
ATOM 726 C C . ILE A 1 89 ? 10.658 2.025 -25.954 1.00 95.94 89 ILE A C 1
ATOM 728 O O . ILE A 1 89 ? 11.853 1.861 -26.201 1.00 95.94 89 ILE A O 1
ATOM 732 N N . ILE A 1 90 ? 9.858 1.000 -25.650 1.00 95.94 90 ILE A N 1
ATOM 733 C CA . ILE A 1 90 ? 10.312 -0.397 -25.675 1.00 95.94 90 ILE A CA 1
ATOM 734 C C . ILE A 1 90 ? 10.765 -0.784 -27.085 1.00 95.94 90 ILE A C 1
ATOM 736 O O . ILE A 1 90 ? 11.873 -1.298 -27.242 1.00 95.94 90 ILE A O 1
ATOM 740 N N . GLY A 1 91 ? 9.944 -0.511 -28.102 1.00 96.19 91 GLY A N 1
ATOM 741 C CA . GLY A 1 91 ? 10.272 -0.794 -29.499 1.00 96.19 91 GLY A CA 1
ATOM 742 C C . GLY A 1 91 ? 11.562 -0.100 -29.932 1.00 96.19 91 GLY A C 1
ATOM 743 O O . GLY A 1 91 ? 12.436 -0.741 -30.516 1.00 96.19 91 GLY A O 1
ATOM 744 N N . TYR A 1 92 ? 11.732 1.169 -29.553 1.00 97.06 92 TYR A N 1
ATOM 745 C CA . TYR A 1 92 ? 12.955 1.923 -29.815 1.00 97.06 92 TYR A CA 1
ATOM 746 C C . TYR A 1 92 ? 14.184 1.278 -29.157 1.00 97.06 92 TYR A C 1
ATOM 748 O O . TYR A 1 92 ? 15.197 1.060 -29.819 1.00 97.06 92 TYR A O 1
ATOM 756 N N . VAL A 1 93 ? 14.098 0.901 -27.875 1.00 97.25 93 VAL A N 1
ATOM 757 C CA . VAL A 1 93 ? 15.189 0.211 -27.158 1.00 97.25 93 VAL A CA 1
ATOM 758 C C . VAL A 1 93 ? 15.593 -1.085 -27.865 1.00 97.25 93 VAL A C 1
ATOM 760 O O . VAL A 1 93 ? 16.784 -1.325 -28.081 1.00 97.25 93 VAL A O 1
ATOM 763 N N . ILE A 1 94 ? 14.608 -1.913 -28.218 1.00 97.00 94 ILE A N 1
ATOM 764 C CA . ILE A 1 94 ? 14.813 -3.202 -28.886 1.00 97.00 94 ILE A CA 1
ATOM 765 C C . ILE A 1 94 ? 15.486 -2.989 -30.242 1.00 97.00 94 ILE A C 1
ATOM 767 O O . ILE A 1 94 ? 16.512 -3.610 -30.523 1.00 97.00 94 ILE A O 1
ATOM 771 N N . TYR A 1 95 ? 14.957 -2.072 -31.052 1.00 96.88 95 TYR A N 1
ATOM 772 C CA . TYR A 1 95 ? 15.485 -1.765 -32.377 1.00 96.88 95 TYR A CA 1
ATOM 773 C C . TYR A 1 95 ? 16.918 -1.230 -32.320 1.00 96.88 95 TYR A C 1
ATOM 775 O O . TYR A 1 95 ? 17.783 -1.734 -33.035 1.00 96.88 95 TYR A O 1
ATOM 783 N N . GLN A 1 96 ? 17.207 -0.272 -31.432 1.00 97.31 96 GLN A N 1
ATOM 784 C CA . GLN A 1 96 ? 18.553 0.290 -31.297 1.00 97.31 96 GLN A CA 1
ATOM 785 C C . GLN A 1 96 ? 19.581 -0.773 -30.895 1.00 97.31 96 GLN A C 1
ATOM 787 O O . GLN A 1 96 ? 20.709 -0.777 -31.396 1.00 97.31 96 GLN A O 1
ATOM 792 N N . ARG A 1 97 ? 19.202 -1.707 -30.014 1.00 96.06 97 ARG A N 1
ATOM 793 C CA . ARG A 1 97 ? 20.072 -2.830 -29.655 1.00 96.06 97 ARG A CA 1
ATOM 794 C C . ARG A 1 97 ? 20.249 -3.799 -30.822 1.00 96.06 97 ARG A C 1
ATOM 796 O O . ARG A 1 97 ? 21.384 -4.153 -31.117 1.00 96.06 97 ARG A O 1
ATOM 803 N N . ALA A 1 98 ? 19.163 -4.224 -31.461 1.00 94.00 98 ALA A N 1
ATOM 804 C CA . ALA A 1 98 ? 19.199 -5.246 -32.506 1.00 94.00 98 ALA A CA 1
ATOM 805 C C . ALA A 1 98 ? 19.898 -4.759 -33.784 1.00 94.00 98 ALA A C 1
ATOM 807 O O . ALA A 1 98 ? 20.677 -5.497 -34.377 1.00 94.00 98 ALA A O 1
ATOM 808 N N . LYS A 1 99 ? 19.651 -3.510 -34.196 1.00 95.56 99 LYS A N 1
ATOM 809 C CA . LYS A 1 99 ? 20.199 -2.950 -35.437 1.00 95.56 99 LYS A CA 1
ATOM 810 C C . LYS A 1 99 ? 21.629 -2.437 -35.287 1.00 95.56 99 LYS A C 1
ATOM 812 O O . LYS A 1 99 ? 22.416 -2.565 -36.217 1.00 95.56 99 LYS A O 1
ATOM 817 N N . PHE A 1 100 ? 21.956 -1.831 -34.145 1.00 95.19 100 PHE A N 1
ATOM 818 C CA . PHE A 1 100 ? 23.212 -1.092 -33.970 1.00 95.19 100 PHE A CA 1
ATOM 819 C C . PHE A 1 100 ? 24.084 -1.607 -32.816 1.00 95.19 100 PHE A C 1
ATOM 821 O O . PHE A 1 100 ? 25.162 -1.067 -32.578 1.00 95.19 100 PHE A O 1
ATOM 828 N N . GLY A 1 101 ? 23.635 -2.608 -32.051 1.00 93.69 101 GLY A N 1
ATOM 829 C CA . GLY A 1 101 ? 24.397 -3.168 -30.928 1.00 93.69 101 GLY A CA 1
ATOM 830 C C . GLY A 1 101 ? 24.585 -2.214 -29.740 1.00 93.69 101 GLY A C 1
ATOM 831 O O . GLY A 1 101 ? 25.345 -2.520 -28.817 1.00 93.69 101 GLY A O 1
ATOM 832 N N . LEU A 1 102 ? 23.901 -1.064 -29.725 1.00 95.69 102 LEU A N 1
ATOM 833 C CA . LEU A 1 102 ? 24.172 0.020 -28.776 1.00 95.69 102 LEU A CA 1
ATOM 834 C C . LEU A 1 102 ? 24.045 -0.428 -27.322 1.00 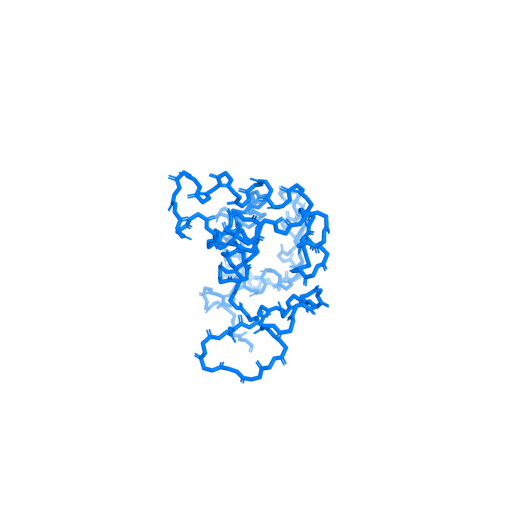95.69 102 LEU A C 1
ATOM 836 O O . LEU A 1 102 ? 23.120 -1.146 -26.956 1.00 95.69 102 LEU A O 1
ATOM 840 N N . SER A 1 103 ? 24.962 0.024 -26.463 1.00 95.75 103 SER A N 1
ATOM 841 C CA . SER A 1 103 ? 24.890 -0.250 -25.023 1.00 95.75 103 SER A CA 1
ATOM 842 C C . SER A 1 103 ? 23.647 0.388 -24.386 1.00 95.75 103 SER A C 1
ATOM 844 O O . SER A 1 103 ? 23.147 1.406 -24.862 1.00 95.75 103 SER A O 1
ATOM 846 N N . GLY A 1 104 ? 23.184 -0.136 -23.244 1.00 95.00 104 GLY A N 1
ATOM 847 C CA . GLY A 1 104 ? 22.041 0.448 -22.529 1.00 95.00 104 GLY A CA 1
ATOM 848 C C . GLY A 1 104 ? 22.249 1.919 -22.136 1.00 95.00 104 GLY A C 1
ATOM 849 O O . GLY A 1 104 ? 21.291 2.684 -22.062 1.00 95.00 104 GLY A O 1
ATOM 850 N N . ALA A 1 105 ? 23.504 2.342 -21.934 1.00 96.88 105 ALA A N 1
ATOM 851 C CA . ALA A 1 105 ? 23.84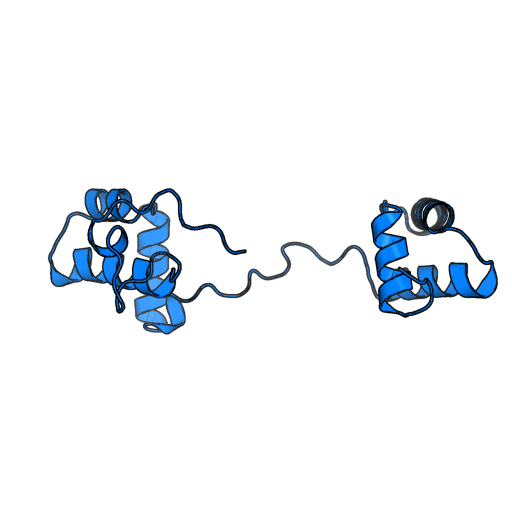9 3.739 -21.674 1.00 96.88 105 ALA A CA 1
ATOM 852 C C . ALA A 1 105 ? 23.718 4.616 -22.926 1.00 96.88 105 ALA A C 1
ATOM 854 O O . ALA A 1 105 ? 23.230 5.740 -22.829 1.00 96.88 105 ALA A O 1
ATOM 855 N N . ALA A 1 106 ? 24.151 4.111 -24.084 1.00 97.06 106 ALA A N 1
ATOM 856 C CA . ALA A 1 106 ? 24.020 4.813 -25.356 1.00 97.06 106 ALA A CA 1
ATOM 857 C C . ALA A 1 106 ? 22.542 4.963 -25.738 1.00 97.06 106 ALA A C 1
ATOM 859 O O . ALA A 1 106 ? 22.086 6.075 -25.974 1.00 97.06 106 ALA A O 1
ATOM 860 N N . ILE A 1 107 ? 21.766 3.881 -25.639 1.00 97.50 107 ILE A N 1
ATOM 861 C CA . ILE A 1 107 ? 20.321 3.901 -25.894 1.00 97.50 107 ILE A CA 1
ATOM 862 C C . ILE A 1 107 ? 19.605 4.882 -24.949 1.00 97.50 107 ILE A C 1
ATOM 864 O O . ILE A 1 107 ? 18.742 5.635 -25.386 1.00 97.50 107 ILE A O 1
ATOM 868 N N . ALA A 1 108 ? 19.975 4.943 -23.664 1.00 97.12 108 ALA A N 1
ATOM 869 C CA . ALA A 1 108 ? 19.394 5.917 -22.736 1.00 97.12 108 ALA A CA 1
ATOM 870 C C . ALA A 1 108 ? 19.691 7.377 -23.133 1.00 97.12 108 ALA A C 1
ATOM 872 O O . ALA A 1 108 ? 18.832 8.244 -22.965 1.00 97.12 108 ALA A O 1
ATOM 873 N N . LYS A 1 109 ? 20.891 7.655 -23.665 1.00 97.19 109 LYS A N 1
ATOM 874 C CA . LYS A 1 109 ? 21.238 8.980 -24.205 1.00 97.19 109 LYS A CA 1
ATOM 875 C C . LYS A 1 109 ? 20.441 9.295 -25.470 1.00 97.19 109 LYS A C 1
ATOM 877 O O . LYS A 1 109 ? 19.989 10.425 -25.613 1.00 97.19 109 LYS A O 1
ATOM 882 N N . ASP A 1 110 ? 20.251 8.324 -26.359 1.00 97.00 110 ASP A N 1
ATOM 883 C CA . ASP A 1 110 ? 19.444 8.490 -27.575 1.00 97.00 110 ASP A CA 1
ATOM 884 C C . ASP A 1 110 ? 17.989 8.790 -27.231 1.00 97.00 110 ASP A C 1
ATOM 886 O O . ASP A 1 110 ? 17.427 9.746 -27.747 1.00 97.00 110 ASP A O 1
ATOM 890 N N . ILE A 1 111 ? 17.409 8.049 -26.284 1.00 96.44 111 ILE A N 1
ATOM 891 C CA . ILE A 1 111 ? 16.026 8.267 -25.842 1.00 96.44 111 ILE A CA 1
ATOM 892 C C . ILE A 1 111 ? 15.837 9.672 -25.268 1.00 96.44 111 ILE A C 1
ATOM 894 O O . ILE A 1 111 ? 14.812 10.309 -25.504 1.00 96.44 111 ILE A O 1
ATOM 898 N N . PHE A 1 112 ? 16.828 10.185 -24.538 1.00 96.25 112 PHE A N 1
ATOM 899 C CA . PHE A 1 112 ? 16.770 11.559 -24.055 1.00 96.25 112 PHE A CA 1
ATOM 900 C C . PHE A 1 112 ? 16.802 12.576 -25.203 1.00 96.25 112 PHE A C 1
ATOM 902 O O . PHE A 1 112 ? 16.087 13.568 -25.139 1.00 96.25 112 PHE A O 1
ATOM 909 N N . ARG A 1 113 ? 17.597 12.332 -26.249 1.00 95.94 113 ARG A N 1
ATOM 910 C CA . ARG A 1 113 ? 17.702 13.235 -27.404 1.00 95.94 113 ARG A CA 1
ATOM 911 C C . ARG A 1 113 ? 16.448 13.224 -28.280 1.00 95.94 113 ARG A C 1
ATOM 913 O O . ARG A 1 113 ? 15.976 14.292 -28.640 1.00 95.94 113 ARG A O 1
ATOM 920 N N . GLU A 1 114 ? 15.916 12.044 -28.577 1.00 95.56 114 GLU A N 1
ATOM 921 C CA . GLU A 1 114 ? 14.793 11.856 -29.509 1.00 95.56 114 GLU A CA 1
ATOM 922 C C . GLU A 1 114 ? 13.428 12.101 -28.844 1.00 95.56 114 GLU A C 1
ATOM 924 O O . GLU A 1 114 ? 12.548 12.724 -29.428 1.00 95.56 114 GLU A O 1
ATOM 929 N N . PHE A 1 115 ? 13.245 11.653 -27.595 1.00 93.38 115 PHE A N 1
ATOM 930 C CA . PHE A 1 115 ? 11.941 11.669 -26.911 1.00 93.38 115 PHE A CA 1
ATOM 931 C C . PHE A 1 115 ? 11.879 12.651 -25.733 1.00 93.38 115 PHE A C 1
ATOM 933 O O . PHE A 1 115 ? 10.882 12.681 -25.010 1.00 93.38 115 PHE A O 1
ATOM 940 N N . ASN A 1 116 ? 12.954 13.409 -25.470 1.00 93.88 116 ASN A N 1
ATOM 941 C CA . ASN A 1 116 ? 13.103 14.255 -24.275 1.00 93.88 116 ASN A CA 1
ATOM 942 C C . ASN A 1 116 ? 12.797 13.497 -22.961 1.00 93.88 116 ASN A C 1
ATOM 944 O O . ASN A 1 116 ? 12.308 14.053 -21.973 1.00 93.88 116 ASN A O 1
ATOM 948 N N . LEU A 1 117 ? 13.070 12.186 -22.946 1.00 93.31 117 LEU A N 1
ATOM 949 C CA . LEU A 1 117 ? 12.728 11.289 -21.849 1.00 93.31 117 LEU A CA 1
ATOM 950 C C . LEU A 1 117 ? 13.992 10.792 -21.151 1.00 93.31 117 LEU A C 1
ATOM 952 O O . LEU A 1 117 ? 14.778 10.014 -21.686 1.00 93.31 117 LEU A O 1
ATOM 956 N N . LYS A 1 118 ? 14.171 11.187 -19.889 1.00 94.12 118 LYS A N 1
ATOM 957 C CA . LYS A 1 118 ? 15.304 10.715 -19.087 1.00 94.12 118 LYS A CA 1
ATOM 958 C C . LYS A 1 118 ? 15.028 9.326 -18.508 1.00 94.12 118 LYS A C 1
ATOM 960 O O . LYS A 1 118 ? 14.259 9.188 -17.550 1.00 94.12 118 LYS A O 1
ATOM 965 N N . LEU A 1 119 ? 15.710 8.314 -19.044 1.00 93.19 119 LEU A N 1
ATOM 966 C CA . LEU A 1 119 ? 15.761 6.958 -18.494 1.00 93.19 119 LEU A CA 1
ATOM 967 C C . LEU A 1 119 ? 17.148 6.634 -17.933 1.00 93.19 119 LEU A C 1
ATOM 969 O O . LEU A 1 119 ? 18.172 7.095 -18.428 1.00 93.19 119 LEU A O 1
ATOM 973 N N . HIS A 1 120 ? 17.183 5.814 -16.883 1.00 95.38 120 HIS A N 1
ATOM 974 C CA . HIS A 1 120 ? 18.433 5.266 -16.368 1.00 95.38 120 HIS A CA 1
ATOM 975 C C . HIS A 1 120 ? 18.873 4.072 -17.228 1.00 95.38 120 HIS A C 1
ATOM 977 O O . HIS A 1 120 ? 18.029 3.269 -17.629 1.00 95.38 120 HIS A O 1
ATO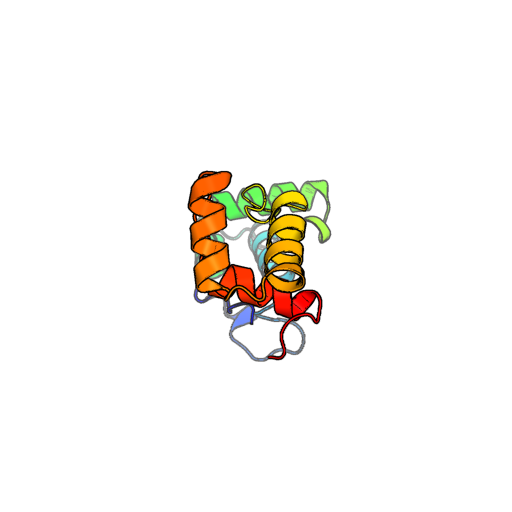M 983 N N . LYS A 1 121 ? 20.187 3.885 -17.427 1.00 95.06 121 LYS A N 1
ATOM 984 C CA . LYS A 1 121 ? 20.777 2.721 -18.126 1.00 95.06 121 LYS A CA 1
ATOM 985 C C . LYS A 1 121 ? 20.143 1.393 -17.678 1.00 95.06 121 LYS A C 1
ATOM 987 O O . LYS A 1 121 ? 19.714 0.597 -18.500 1.00 95.06 121 LYS A O 1
ATOM 992 N N . ARG A 1 122 ? 20.005 1.198 -16.361 1.00 94.31 122 ARG A N 1
ATOM 993 C CA . ARG A 1 122 ? 19.416 -0.018 -15.760 1.00 94.31 122 ARG A CA 1
ATOM 994 C C . ARG A 1 122 ? 17.954 -0.264 -16.161 1.00 94.31 122 ARG A C 1
ATOM 996 O O . A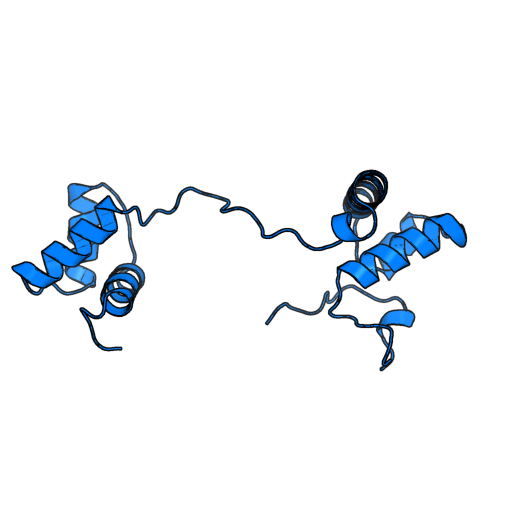RG A 1 122 ? 17.520 -1.409 -16.174 1.00 94.31 122 ARG A O 1
ATOM 1003 N N . THR A 1 123 ? 17.187 0.781 -16.475 1.00 94.50 123 THR A N 1
ATOM 1004 C CA . THR A 1 123 ? 15.823 0.626 -17.004 1.00 94.50 123 THR A CA 1
ATOM 1005 C C . THR A 1 123 ? 15.866 0.066 -18.421 1.00 94.50 123 THR A C 1
ATOM 1007 O O . THR A 1 123 ? 15.144 -0.877 -18.715 1.00 94.50 123 THR A O 1
ATOM 1010 N N . VAL A 1 124 ? 16.757 0.591 -19.264 1.00 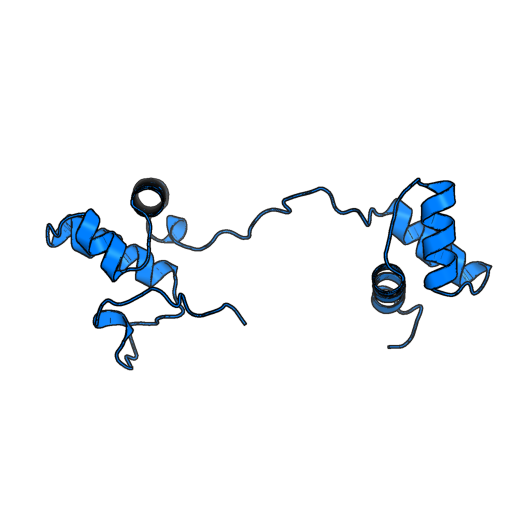95.50 124 VAL A N 1
ATOM 1011 C CA . VAL A 1 124 ? 16.967 0.103 -20.635 1.00 95.50 124 VAL A CA 1
ATOM 1012 C C . VAL A 1 124 ? 17.439 -1.351 -20.634 1.00 95.50 124 VAL A C 1
ATOM 1014 O O . VAL A 1 124 ? 16.884 -2.182 -21.342 1.00 95.50 124 VAL A O 1
ATOM 1017 N N . GLU A 1 125 ? 18.416 -1.690 -19.795 1.00 95.31 125 GLU A N 1
ATOM 1018 C CA . GLU A 1 125 ? 18.918 -3.066 -19.682 1.00 95.31 125 GLU A CA 1
ATOM 1019 C C . GLU A 1 125 ? 17.848 -4.024 -19.163 1.00 95.31 125 GLU A C 1
ATOM 1021 O O . GLU A 1 125 ? 17.704 -5.116 -19.696 1.00 95.31 125 GLU A O 1
ATOM 1026 N N . ARG A 1 126 ? 17.019 -3.598 -18.200 1.00 94.44 126 ARG A N 1
ATOM 1027 C CA . ARG A 1 126 ? 15.866 -4.395 -17.756 1.00 94.44 126 ARG A CA 1
ATOM 1028 C C . ARG A 1 126 ? 14.878 -4.685 -18.880 1.00 94.44 126 ARG A C 1
ATOM 1030 O O . ARG A 1 126 ? 14.340 -5.785 -18.899 1.00 94.44 126 ARG A O 1
ATOM 1037 N N . ILE A 1 127 ? 14.625 -3.723 -19.770 1.00 94.56 127 ILE A N 1
ATOM 1038 C CA . ILE A 1 127 ? 13.784 -3.946 -20.953 1.00 94.56 127 ILE A CA 1
ATOM 1039 C C . ILE A 1 127 ? 14.443 -5.017 -21.825 1.00 94.56 127 ILE A C 1
ATOM 1041 O O . ILE A 1 127 ? 13.819 -6.030 -22.112 1.00 94.56 127 ILE A O 1
ATOM 1045 N N . LEU A 1 128 ? 15.720 -4.851 -22.170 1.00 95.06 128 LEU A N 1
ATOM 1046 C CA . LEU A 1 128 ? 16.434 -5.805 -23.023 1.00 95.06 128 LEU A CA 1
ATOM 1047 C C . LEU A 1 128 ? 16.480 -7.223 -22.433 1.00 95.06 128 LEU A C 1
ATOM 1049 O O . LEU A 1 128 ? 16.220 -8.176 -23.160 1.00 95.06 128 LEU A O 1
ATOM 1053 N N . CYS A 1 129 ? 16.736 -7.370 -21.130 1.00 94.75 129 CYS A N 1
ATOM 1054 C CA . CYS A 1 129 ? 16.698 -8.672 -20.462 1.00 94.75 129 CYS A CA 1
ATOM 1055 C C . CYS A 1 129 ? 15.289 -9.270 -20.434 1.00 94.75 129 CYS A C 1
ATOM 1057 O O . CYS A 1 129 ? 15.134 -10.475 -20.588 1.00 94.75 129 CYS A O 1
ATOM 1059 N N . TYR A 1 130 ? 14.253 -8.450 -20.222 1.00 92.81 130 TYR A N 1
ATOM 1060 C CA . TYR A 1 130 ? 12.868 -8.928 -20.222 1.00 92.81 130 TYR A CA 1
ATOM 1061 C C . TYR A 1 130 ? 12.469 -9.520 -21.581 1.00 92.81 130 TYR A C 1
ATOM 1063 O O . TYR A 1 130 ? 11.752 -10.513 -21.619 1.00 92.81 130 TYR A O 1
ATOM 1071 N N . TYR A 1 131 ? 12.981 -8.950 -22.675 1.00 92.44 131 TYR A N 1
ATOM 1072 C CA . TYR A 1 131 ? 12.761 -9.445 -24.038 1.00 92.44 131 TYR A CA 1
ATOM 1073 C C . TYR A 1 131 ? 13.834 -10.438 -24.524 1.00 92.44 131 TYR A C 1
ATOM 1075 O O . TYR A 1 131 ? 13.833 -10.790 -25.698 1.00 92.44 131 TYR A O 1
ATOM 1083 N N . GLY A 1 132 ? 14.749 -10.893 -23.657 1.00 90.62 132 GLY A N 1
ATOM 1084 C CA . GLY A 1 132 ? 15.761 -11.903 -24.004 1.00 90.62 132 GLY A CA 1
ATOM 1085 C C . GLY A 1 132 ? 16.838 -11.437 -24.992 1.00 90.62 132 GLY A C 1
ATOM 1086 O O . GLY A 1 132 ? 17.469 -12.260 -25.642 1.00 90.62 132 GLY A O 1
ATOM 1087 N N . ILE A 1 133 ? 17.042 -10.126 -25.133 1.00 89.94 133 ILE A N 1
ATOM 1088 C CA . ILE A 1 133 ? 18.020 -9.531 -26.066 1.00 89.94 133 ILE A CA 1
ATOM 1089 C C . ILE A 1 133 ? 19.377 -9.307 -25.379 1.00 89.94 133 ILE A C 1
ATOM 1091 O O . ILE A 1 133 ? 20.405 -9.146 -26.034 1.00 89.94 133 ILE A O 1
ATOM 1095 N N . LEU A 1 134 ? 19.384 -9.254 -24.046 1.00 86.44 134 LEU A N 1
ATOM 1096 C CA . LEU A 1 134 ? 20.591 -9.155 -23.235 1.00 86.44 134 LEU A CA 1
ATOM 1097 C C . LEU A 1 134 ? 20.543 -10.214 -22.136 1.00 86.44 134 LEU A C 1
ATOM 1099 O O . LEU A 1 134 ? 19.561 -10.274 -21.389 1.00 86.44 134 LEU A O 1
ATOM 1103 N N . ASP A 1 135 ? 21.617 -10.985 -22.010 1.00 77.19 135 ASP A N 1
ATOM 1104 C CA . ASP A 1 135 ? 21.806 -11.891 -20.881 1.00 77.19 135 ASP A CA 1
ATOM 1105 C C . ASP A 1 135 ? 21.974 -11.100 -19.572 1.00 77.19 135 ASP A C 1
ATOM 1107 O O . ASP A 1 135 ? 22.354 -9.923 -19.579 1.00 77.19 135 ASP A O 1
ATOM 1111 N N . ARG A 1 136 ? 21.601 -11.724 -18.450 1.00 58.72 136 ARG A N 1
ATOM 1112 C CA . ARG A 1 136 ? 21.643 -11.103 -17.116 1.00 58.72 136 ARG A CA 1
ATOM 1113 C C . ARG A 1 136 ? 23.048 -10.990 -16.546 1.00 58.72 136 ARG A C 1
ATOM 1115 O O . ARG A 1 136 ? 23.814 -11.963 -16.691 1.00 58.72 136 ARG A O 1
#

Sequence (136 aa):
MKKVSENVRIDLFQQESDFFNPLDRGQIKYEMLRSHSLEGHFITRVCKEFGYSRESFYLALEAFRKEGIAGLVDKPKGKNKPDKVTPEIIGYVIYQRAKFGLSGAAIAKDIFREFNLKLHKRTVERILCYYGILDR

pLDDT: mean 88.96, std 13.78, range [30.09, 97.81]

Secondary structure (DSSP, 8-state):
-----TT---GGGTS--SS--TT-HHHHHHHHHHHHHTT---HHHHHHHHT--HHHHHHHHHHHHHHGGGGGS-PPPP-SS--SS-HHHHHHHHHHHHHH---HHHHHHHHHHHH-----HHHHHHHHHHTTSS--